Protein AF-A0A0Q6RDN9-F1 (afdb_monomer_lite)

Fo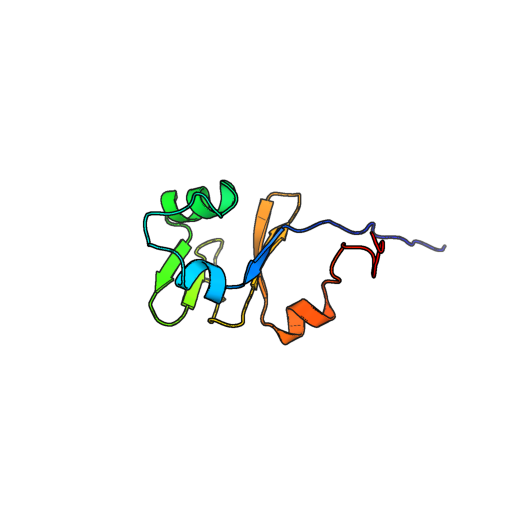ldseek 3Di:
DDDDDDDDFDKDKDQFLVVLPDDPPPCVPPDVLVVVCVVVVQWDDDPQFIWGNQDPDIATEGRRWMWMATPVGDTDIGHNVRCVVPDDDPDPPDDDD

Secondary structure (DSSP, 8-state):
-----------EEEEHHHHHHS-TT--TTS-HHHHHHHHTT-EEEETTEEEE--SSS-EEEETT-EEEE-TT--EEEE-HHHHHHH----S-S----

Structure (mmCIF, N/CA/C/O backbone):
data_AF-A0A0Q6RDN9-F1
#
_entry.id   AF-A0A0Q6RDN9-F1
#
loop_
_atom_site.group_PDB
_atom_site.id
_atom_site.type_symbol
_atom_site.label_atom_id
_atom_site.label_alt_id
_atom_site.label_comp_id
_atom_site.label_asym_id
_atom_site.label_entity_id
_atom_site.label_seq_id
_atom_site.pdbx_PDB_ins_code
_atom_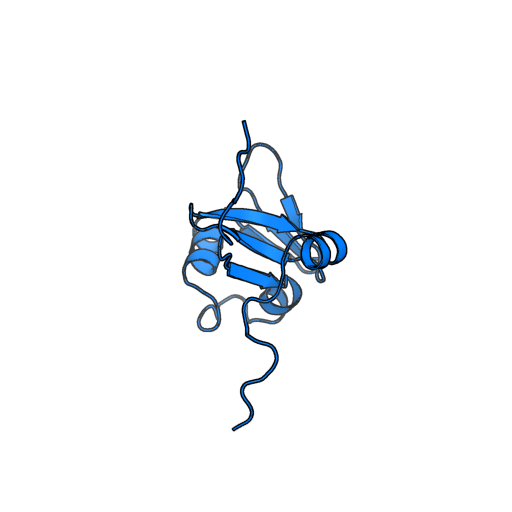site.Cartn_x
_atom_site.Cartn_y
_atom_site.Cartn_z
_atom_site.occupancy
_atom_site.B_iso_or_equiv
_atom_site.auth_seq_id
_atom_site.auth_comp_id
_atom_site.auth_asym_id
_atom_site.auth_atom_id
_atom_site.pdbx_PDB_model_num
ATOM 1 N N . MET A 1 1 ? 29.491 4.134 -26.629 1.00 41.88 1 MET A N 1
ATOM 2 C CA . MET A 1 1 ? 28.882 4.322 -25.297 1.00 41.88 1 MET A CA 1
ATOM 3 C C . MET A 1 1 ? 27.989 3.130 -25.045 1.00 41.88 1 MET A C 1
ATOM 5 O O . MET A 1 1 ? 27.199 2.807 -25.921 1.00 41.88 1 MET A O 1
ATOM 9 N N . GLY A 1 2 ? 28.176 2.449 -23.921 1.00 51.50 2 GLY A N 1
ATOM 10 C CA . GLY A 1 2 ? 27.285 1.391 -23.464 1.00 51.50 2 GLY A CA 1
ATOM 11 C C . GLY A 1 2 ? 27.139 1.551 -21.960 1.00 51.50 2 GLY A C 1
ATOM 12 O O . GLY A 1 2 ? 28.136 1.470 -21.250 1.00 51.50 2 GLY A O 1
ATOM 13 N N . GLU A 1 3 ? 25.927 1.850 -21.511 1.00 39.47 3 GLU A N 1
ATOM 14 C CA . GLU A 1 3 ? 25.582 2.075 -20.108 1.00 39.47 3 GLU A CA 1
ATOM 15 C C . GLU A 1 3 ? 24.532 1.056 -19.692 1.00 39.47 3 GLU A C 1
ATOM 17 O O . GLU A 1 3 ? 23.390 1.161 -20.120 1.00 39.47 3 GLU A O 1
ATOM 22 N N . TYR A 1 4 ? 24.923 0.095 -18.857 1.00 38.09 4 TYR A N 1
ATOM 23 C CA . TYR A 1 4 ? 24.055 -0.845 -18.135 1.00 38.09 4 TYR A CA 1
ATOM 24 C C . TYR A 1 4 ? 24.869 -1.264 -16.888 1.00 38.09 4 TYR A C 1
ATOM 26 O O . TYR A 1 4 ? 26.089 -1.372 -16.986 1.00 38.09 4 TYR A O 1
ATOM 34 N N . ILE A 1 5 ? 24.353 -1.424 -15.666 1.00 40.84 5 ILE A N 1
ATOM 35 C CA . ILE A 1 5 ? 23.210 -2.216 -15.193 1.00 40.84 5 ILE A CA 1
ATOM 36 C C . ILE A 1 5 ? 22.585 -1.494 -13.978 1.00 40.84 5 ILE A C 1
ATOM 38 O O . ILE A 1 5 ? 23.316 -1.042 -13.095 1.00 40.84 5 ILE A O 1
ATOM 42 N N . LYS A 1 6 ? 21.246 -1.427 -13.884 1.00 45.50 6 LYS A N 1
ATOM 43 C CA . LYS A 1 6 ? 20.552 -1.069 -12.633 1.00 45.50 6 LYS A CA 1
ATOM 44 C C . LYS A 1 6 ? 20.492 -2.321 -11.754 1.00 45.50 6 LYS A C 1
ATOM 46 O O . LYS A 1 6 ? 19.887 -3.314 -12.145 1.00 45.50 6 LYS A O 1
ATOM 51 N N . MET A 1 7 ? 21.189 -2.277 -10.620 1.00 51.38 7 MET A N 1
ATOM 52 C CA . MET A 1 7 ? 21.227 -3.345 -9.615 1.00 51.38 7 MET A CA 1
ATOM 53 C C . MET A 1 7 ? 19.812 -3.731 -9.157 1.00 51.38 7 MET A C 1
ATOM 55 O O . MET A 1 7 ? 18.938 -2.857 -9.148 1.00 51.38 7 MET A O 1
ATOM 59 N N . PRO A 1 8 ? 19.577 -4.996 -8.754 1.00 61.16 8 PRO A N 1
ATOM 60 C CA . PRO A 1 8 ? 18.306 -5.374 -8.157 1.00 61.16 8 PRO A CA 1
ATOM 61 C C . PRO A 1 8 ? 18.117 -4.552 -6.880 1.00 61.16 8 PRO A C 1
ATOM 63 O O . PRO A 1 8 ? 18.903 -4.651 -5.939 1.00 61.16 8 PRO A O 1
ATOM 66 N N . ILE A 1 9 ? 17.111 -3.682 -6.879 1.00 69.50 9 ILE A N 1
ATOM 67 C CA . ILE A 1 9 ? 16.677 -2.999 -5.665 1.00 69.50 9 ILE A CA 1
ATOM 68 C C . ILE A 1 9 ? 15.775 -3.998 -4.956 1.00 69.50 9 ILE A C 1
ATOM 70 O O . ILE A 1 9 ? 14.700 -4.314 -5.460 1.00 69.50 9 ILE A O 1
ATOM 74 N N . SER A 1 10 ? 16.231 -4.519 -3.821 1.00 76.69 10 SER A N 1
ATOM 75 C CA . SER A 1 10 ? 15.363 -5.295 -2.942 1.00 76.69 10 SER A CA 1
ATOM 76 C C . SER A 1 10 ? 14.260 -4.385 -2.419 1.00 76.69 10 SER A C 1
ATOM 78 O O . SER A 1 10 ? 14.534 -3.284 -1.936 1.00 76.69 10 SER A O 1
ATOM 80 N N . VAL A 1 11 ? 13.024 -4.854 -2.526 1.00 85.69 11 VAL A N 1
ATOM 81 C CA . VAL A 1 11 ? 11.847 -4.187 -1.977 1.00 85.69 11 VAL A CA 1
ATOM 82 C C . VAL A 1 11 ? 11.196 -5.090 -0.942 1.00 85.69 11 VAL A C 1
ATOM 84 O O . VAL A 1 11 ? 11.283 -6.315 -1.033 1.00 85.69 11 VAL A O 1
ATOM 87 N N . GLU A 1 12 ? 10.538 -4.482 0.034 1.00 88.44 12 GLU A N 1
ATOM 88 C CA . GLU A 1 12 ? 9.641 -5.190 0.941 1.00 88.44 12 GLU A CA 1
ATOM 89 C C . GLU A 1 12 ? 8.229 -5.096 0.362 1.00 88.44 12 GLU A C 1
ATOM 91 O O . GLU A 1 12 ? 7.766 -3.994 0.069 1.00 88.44 12 GLU A O 1
ATOM 96 N N . ALA A 1 13 ? 7.546 -6.224 0.172 1.00 89.75 13 ALA A N 1
ATOM 97 C CA . ALA A 1 13 ? 6.215 -6.256 -0.428 1.00 89.75 13 ALA A CA 1
ATOM 98 C C . ALA A 1 13 ? 5.263 -7.129 0.391 1.00 89.75 13 ALA A C 1
ATOM 100 O O . ALA A 1 13 ? 5.615 -8.246 0.768 1.00 89.75 13 ALA A O 1
ATOM 101 N N . PHE A 1 14 ? 4.051 -6.626 0.625 1.00 91.31 14 PHE A N 1
ATOM 102 C CA . PHE A 1 14 ? 2.981 -7.340 1.319 1.00 91.31 14 PHE A CA 1
ATOM 103 C C . PHE A 1 14 ? 1.710 -7.288 0.490 1.00 91.31 14 PHE A C 1
ATOM 105 O O . PHE A 1 14 ? 1.299 -6.221 0.032 1.00 91.31 14 PHE A O 1
ATOM 112 N N . GLN A 1 15 ? 1.079 -8.445 0.315 1.00 92.00 15 GLN A N 1
ATOM 113 C CA . GLN A 1 15 ? -0.232 -8.498 -0.313 1.00 92.00 15 GLN A CA 1
ATOM 114 C C . GLN A 1 15 ? -1.270 -7.914 0.646 1.00 92.00 15 GLN A C 1
ATOM 116 O O . GLN A 1 15 ? -1.273 -8.236 1.837 1.00 92.00 15 GLN A O 1
ATOM 121 N N . VAL A 1 16 ? -2.171 -7.085 0.128 1.00 92.81 16 VAL A N 1
ATOM 122 C CA . VAL A 1 16 ? -3.208 -6.414 0.924 1.00 92.81 16 VAL A CA 1
ATOM 123 C C . VAL A 1 16 ? -4.057 -7.417 1.701 1.00 92.81 16 VAL A C 1
ATOM 125 O O . VAL A 1 16 ? -4.349 -7.194 2.871 1.00 92.81 16 VAL A O 1
ATOM 128 N N . ASP A 1 17 ? -4.415 -8.547 1.093 1.00 92.38 17 ASP A N 1
ATOM 129 C CA . ASP A 1 17 ? -5.179 -9.604 1.759 1.00 92.38 17 ASP A CA 1
ATOM 130 C C . ASP A 1 17 ? -4.485 -10.164 3.015 1.00 92.38 17 ASP A C 1
ATOM 132 O O . ASP A 1 17 ? -5.177 -10.486 3.978 1.00 92.38 17 ASP A O 1
ATOM 136 N N . GLN A 1 18 ? -3.147 -10.200 3.072 1.00 89.88 18 GLN A N 1
ATOM 137 C CA . GLN A 1 18 ? -2.429 -10.605 4.290 1.00 89.88 18 GLN A CA 1
ATOM 138 C C . GLN A 1 18 ? -2.654 -9.595 5.417 1.00 89.88 18 GLN A C 1
ATOM 140 O O . GLN A 1 18 ? -2.972 -9.982 6.535 1.00 89.88 18 GLN A O 1
ATOM 145 N N . ILE A 1 19 ? -2.572 -8.302 5.098 1.00 89.44 19 ILE A N 1
ATOM 146 C CA . ILE A 1 19 ? -2.771 -7.208 6.057 1.00 89.44 19 ILE A CA 1
ATOM 147 C C . ILE A 1 19 ? -4.221 -7.187 6.555 1.00 89.44 19 ILE A C 1
ATOM 149 O O . ILE A 1 19 ? -4.467 -7.048 7.747 1.00 89.44 19 ILE A O 1
ATOM 153 N N . LEU A 1 20 ? -5.189 -7.391 5.657 1.00 89.62 20 LEU A N 1
ATOM 154 C CA . LEU A 1 20 ? -6.617 -7.409 5.996 1.00 89.62 20 LEU A CA 1
ATOM 155 C C . LEU A 1 20 ? -7.050 -8.624 6.825 1.00 89.62 20 LEU A C 1
ATOM 157 O O . LEU A 1 20 ? -8.112 -8.588 7.447 1.00 89.62 20 LEU A O 1
ATOM 161 N N . ARG A 1 21 ? -6.291 -9.725 6.781 1.00 87.44 21 ARG A N 1
ATOM 162 C CA . ARG A 1 21 ? -6.568 -10.928 7.579 1.00 87.44 21 ARG A CA 1
ATOM 163 C C . ARG A 1 21 ? -6.016 -10.834 8.993 1.00 87.44 21 ARG A C 1
ATOM 165 O O . ARG A 1 21 ? -6.471 -11.594 9.850 1.00 87.44 21 ARG A O 1
ATOM 172 N N . SER A 1 22 ? -5.069 -9.936 9.232 1.00 82.94 22 SER A N 1
ATOM 173 C CA . SER A 1 22 ? -4.519 -9.739 10.561 1.00 82.94 22 SER A CA 1
ATOM 174 C C . SER A 1 22 ? -5.482 -8.955 11.457 1.00 82.94 22 SER A C 1
ATOM 176 O O . SER A 1 22 ? -6.217 -8.088 10.979 1.00 82.94 22 SER A O 1
ATOM 178 N N . PRO A 1 23 ? -5.508 -9.255 12.766 1.00 76.81 23 PRO A N 1
ATOM 179 C CA . PRO A 1 23 ? -6.230 -8.444 13.741 1.00 76.81 23 PRO A CA 1
ATOM 180 C C . PRO A 1 23 ? -5.772 -6.977 13.688 1.00 76.81 23 PRO A C 1
ATOM 182 O O . PRO A 1 23 ? -4.578 -6.724 13.576 1.00 76.81 23 PRO A O 1
ATOM 185 N N . GLU A 1 24 ? -6.691 -6.016 13.843 1.00 71.00 24 GLU A N 1
ATOM 186 C CA . GLU A 1 24 ? -6.405 -4.565 13.731 1.00 71.00 24 GLU A CA 1
ATOM 187 C C . GLU A 1 24 ? -5.298 -4.054 14.686 1.00 71.00 24 GLU A C 1
ATOM 189 O O . GLU A 1 24 ? -4.657 -3.038 14.415 1.00 71.00 24 GLU A O 1
ATOM 194 N N . ASP A 1 25 ? -5.034 -4.779 15.776 1.00 72.31 25 ASP A N 1
ATOM 195 C CA . ASP A 1 25 ? -4.004 -4.474 16.778 1.00 72.31 25 ASP A CA 1
ATOM 196 C C . ASP A 1 25 ? -2.811 -5.451 16.766 1.00 72.31 25 ASP A C 1
ATOM 198 O O . ASP A 1 25 ? -1.870 -5.271 17.543 1.00 72.31 25 ASP A O 1
ATOM 202 N N . ASP A 1 26 ? -2.809 -6.474 15.901 1.00 81.44 26 ASP A N 1
ATOM 203 C CA . ASP A 1 26 ? -1.695 -7.424 15.813 1.00 81.44 26 ASP A CA 1
ATOM 204 C C . ASP A 1 26 ? -0.795 -7.113 14.615 1.00 81.44 26 ASP A C 1
ATOM 206 O O . ASP A 1 26 ? -0.992 -7.563 13.486 1.00 81.44 26 ASP A O 1
ATOM 210 N N . TRP A 1 27 ? 0.220 -6.302 14.902 1.00 85.50 27 TRP A N 1
ATOM 211 C CA . TRP A 1 27 ? 1.245 -5.891 13.944 1.00 85.50 27 TRP A CA 1
ATOM 212 C C . TRP A 1 27 ? 2.535 -6.706 14.060 1.00 85.50 27 TRP A C 1
ATOM 214 O O . TRP A 1 27 ? 3.524 -6.393 13.402 1.00 85.50 27 TRP A O 1
ATOM 224 N N . SER A 1 28 ? 2.546 -7.737 14.909 1.00 85.50 28 SER A N 1
ATOM 225 C CA . SER A 1 28 ? 3.756 -8.485 15.269 1.00 85.50 28 SER A CA 1
ATOM 226 C C . SER A 1 28 ? 4.340 -9.269 14.091 1.00 85.50 28 SER A C 1
ATOM 228 O O . SER A 1 28 ? 5.544 -9.517 14.052 1.00 85.50 28 SER A O 1
ATOM 230 N N . GLU A 1 29 ? 3.490 -9.651 13.136 1.00 84.25 29 GLU A N 1
ATOM 231 C CA . GLU A 1 29 ? 3.871 -10.381 11.920 1.00 84.25 29 GLU A CA 1
ATOM 232 C C . GLU A 1 29 ? 4.294 -9.455 10.768 1.00 84.25 29 GLU A C 1
ATOM 234 O O . GLU A 1 29 ? 4.785 -9.928 9.741 1.00 84.25 29 GLU A O 1
ATOM 239 N N . PHE A 1 30 ? 4.142 -8.137 10.934 1.00 88.25 30 PHE A N 1
ATOM 240 C CA . PHE A 1 30 ? 4.485 -7.147 9.919 1.00 88.25 30 PHE A CA 1
ATOM 241 C C . PHE A 1 30 ? 5.753 -6.375 10.277 1.00 88.25 30 PHE A C 1
ATOM 243 O O . PHE A 1 30 ? 6.097 -6.195 11.448 1.00 88.25 30 PHE A O 1
ATOM 250 N N . PRO A 1 31 ? 6.467 -5.858 9.269 1.00 87.25 31 PRO A N 1
ATOM 251 C CA . PRO A 1 31 ? 7.585 -4.974 9.514 1.00 87.25 31 PRO A CA 1
ATOM 252 C C . PRO A 1 31 ? 7.100 -3.672 10.154 1.00 87.25 31 PRO A C 1
ATOM 254 O O . PRO A 1 31 ? 6.027 -3.148 9.849 1.00 87.25 31 PRO A O 1
ATOM 257 N N . SER A 1 32 ? 7.947 -3.102 11.008 1.00 89.75 32 SER A N 1
ATOM 258 C CA . SER A 1 32 ? 7.619 -1.908 11.793 1.00 89.75 32 SER A CA 1
ATOM 259 C C . SER A 1 32 ? 7.219 -0.700 10.946 1.00 89.75 32 SER A C 1
ATOM 261 O O . SER A 1 32 ? 6.452 0.136 11.412 1.00 89.75 32 SER A O 1
ATOM 263 N N . TRP A 1 33 ? 7.689 -0.604 9.698 1.00 89.88 33 TRP A N 1
ATOM 264 C CA . TRP A 1 33 ? 7.303 0.486 8.805 1.00 89.88 33 TRP A CA 1
ATOM 265 C C . TRP A 1 33 ? 5.818 0.447 8.437 1.00 89.88 33 TRP A C 1
ATOM 267 O O . TRP A 1 33 ? 5.229 1.508 8.263 1.00 89.88 33 TRP A O 1
ATOM 277 N N . LEU A 1 34 ? 5.210 -0.741 8.346 1.00 90.56 34 LEU A N 1
ATOM 278 C CA . LEU A 1 34 ? 3.800 -0.884 7.990 1.00 90.56 34 LEU A CA 1
ATOM 279 C C . LEU A 1 34 ? 2.906 -0.396 9.140 1.00 90.56 34 LEU A C 1
ATOM 281 O O . LEU A 1 34 ? 1.980 0.385 8.930 1.00 90.56 34 LEU A O 1
ATOM 285 N N . ALA A 1 35 ? 3.256 -0.777 10.371 1.00 90.25 35 ALA A N 1
ATOM 286 C CA . ALA A 1 35 ? 2.612 -0.260 11.576 1.00 90.25 35 ALA A CA 1
ATOM 287 C C . ALA A 1 35 ? 2.827 1.256 11.729 1.00 90.25 35 ALA A C 1
ATOM 289 O O . ALA A 1 35 ? 1.914 1.975 12.128 1.00 90.25 35 ALA A O 1
ATOM 290 N N . GLN A 1 36 ? 4.016 1.757 11.372 1.00 90.62 36 GLN A N 1
ATOM 291 C CA . GLN A 1 36 ? 4.329 3.183 11.438 1.00 90.62 36 GLN A CA 1
ATOM 292 C C . GLN A 1 36 ? 3.460 3.999 10.474 1.00 90.62 36 GLN A C 1
ATOM 294 O O . GLN A 1 36 ? 2.842 4.963 10.908 1.00 90.62 36 GLN A O 1
ATOM 299 N N . ILE A 1 37 ? 3.328 3.594 9.202 1.00 91.19 37 ILE A N 1
ATOM 300 C CA . ILE A 1 37 ? 2.480 4.337 8.250 1.00 91.19 37 ILE A CA 1
ATOM 301 C C . ILE A 1 37 ? 0.995 4.307 8.638 1.00 91.19 37 ILE A C 1
ATOM 303 O O . ILE A 1 37 ? 0.275 5.264 8.358 1.00 91.19 37 ILE A O 1
ATOM 307 N N . TYR A 1 38 ? 0.534 3.245 9.306 1.00 90.50 38 TYR A N 1
ATOM 308 C CA . TYR A 1 38 ? -0.803 3.206 9.899 1.00 90.50 38 TYR A CA 1
ATOM 309 C C . TYR A 1 38 ? -0.930 4.203 11.055 1.00 90.50 38 TYR A C 1
ATOM 311 O O . TYR A 1 38 ? -1.847 5.021 11.070 1.00 90.50 38 TYR A O 1
ATOM 319 N N . ALA A 1 39 ? 0.024 4.180 11.990 1.00 90.12 39 A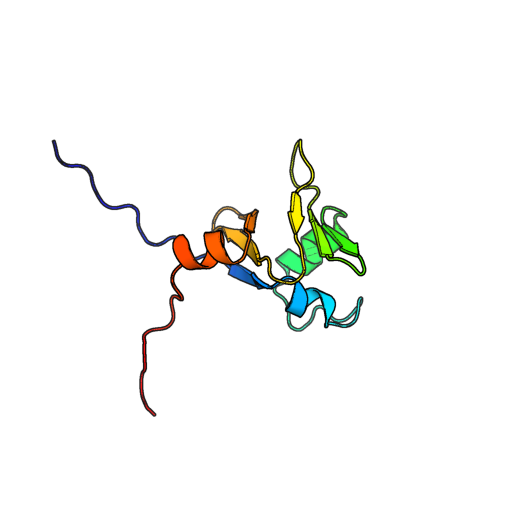LA A N 1
ATOM 320 C CA . ALA A 1 39 ? 0.037 5.048 13.164 1.00 90.12 39 ALA A CA 1
ATOM 321 C C . ALA A 1 39 ? 0.166 6.542 12.811 1.00 90.12 39 ALA A C 1
ATOM 323 O O . ALA A 1 39 ? -0.455 7.379 13.464 1.00 90.12 39 ALA A O 1
ATOM 324 N N . ASP A 1 40 ? 0.918 6.877 11.759 1.00 90.81 40 ASP A N 1
ATOM 325 C CA . ASP A 1 40 ? 1.026 8.238 11.213 1.00 90.81 40 ASP A CA 1
ATOM 326 C C . ASP A 1 40 ? -0.230 8.679 10.435 1.00 90.81 40 ASP A C 1
ATOM 328 O O . ASP A 1 40 ? -0.306 9.815 9.964 1.00 90.81 40 ASP A O 1
ATOM 332 N N . GLY A 1 41 ? -1.228 7.801 10.280 1.00 90.50 41 GLY A N 1
ATOM 333 C CA . GLY A 1 41 ? -2.447 8.083 9.524 1.00 90.50 41 GLY A CA 1
ATOM 334 C C . GLY A 1 41 ? -2.225 8.153 8.013 1.00 90.50 41 GLY A C 1
ATOM 335 O O . GLY A 1 41 ? -3.076 8.671 7.298 1.00 90.50 41 GLY A O 1
ATOM 336 N N . GLN A 1 42 ? -1.099 7.636 7.514 1.00 91.38 42 GLN A N 1
ATOM 337 C CA . GLN A 1 42 ? -0.782 7.558 6.084 1.00 91.38 42 GLN A CA 1
ATOM 338 C C . GLN A 1 42 ? -1.367 6.306 5.419 1.00 91.38 42 GLN A C 1
ATOM 340 O O . GLN A 1 42 ? -1.225 6.126 4.210 1.00 91.38 42 GLN A O 1
ATOM 345 N N . MET A 1 43 ? -2.016 5.436 6.192 1.00 92.81 43 MET A N 1
ATOM 346 C CA . MET A 1 43 ? -2.682 4.232 5.718 1.00 92.81 43 MET A CA 1
ATOM 347 C C . MET A 1 43 ? -4.052 4.099 6.383 1.00 92.81 43 MET A C 1
ATOM 349 O O . MET A 1 43 ? -4.163 4.136 7.605 1.00 92.81 43 MET A O 1
ATOM 353 N N . ILE A 1 44 ? -5.092 3.909 5.573 1.00 91.88 44 ILE A N 1
ATOM 354 C CA . ILE A 1 44 ? -6.455 3.625 6.026 1.00 91.88 44 ILE A CA 1
ATOM 355 C C . ILE A 1 44 ? -6.814 2.210 5.588 1.00 91.88 44 ILE A C 1
ATOM 357 O O . ILE A 1 44 ? -6.809 1.901 4.396 1.00 91.88 44 ILE A O 1
ATOM 361 N N . ILE A 1 45 ? -7.163 1.365 6.553 1.00 90.69 45 ILE A N 1
ATOM 362 C CA . ILE A 1 45 ? -7.640 0.005 6.309 1.00 90.69 45 ILE A CA 1
ATOM 363 C C . ILE A 1 45 ? -9.170 0.022 6.221 1.00 90.69 45 ILE A C 1
ATOM 365 O O . ILE A 1 45 ? -9.850 0.638 7.040 1.00 90.69 45 ILE A O 1
ATOM 369 N N . SER A 1 46 ? -9.722 -0.648 5.211 1.00 89.50 46 SER A N 1
ATOM 370 C CA . SER A 1 46 ? -11.164 -0.798 5.002 1.00 89.50 46 SER A CA 1
ATOM 371 C C . SER A 1 46 ? -11.506 -2.232 4.593 1.00 89.50 46 SER A C 1
ATOM 373 O O . SER A 1 46 ? -10.640 -2.991 4.164 1.00 89.50 46 SER A O 1
ATOM 375 N N . ALA A 1 47 ? -12.783 -2.614 4.672 1.00 84.38 47 ALA A N 1
ATOM 376 C CA . ALA A 1 47 ? -13.221 -3.972 4.326 1.00 84.38 47 ALA A CA 1
ATOM 377 C C . ALA A 1 47 ? -12.906 -4.372 2.867 1.00 84.38 47 ALA A C 1
ATOM 379 O O . ALA A 1 47 ? -12.747 -5.559 2.561 1.00 84.38 47 ALA A O 1
ATOM 380 N N . ASP A 1 48 ? -12.814 -3.390 1.971 1.00 85.81 48 ASP A N 1
ATOM 381 C CA . ASP A 1 48 ? -12.602 -3.587 0.536 1.00 85.81 48 ASP A CA 1
ATOM 382 C C . ASP A 1 48 ? -11.129 -3.469 0.113 1.00 85.81 48 ASP A C 1
ATOM 384 O O . ASP A 1 48 ? -10.799 -3.787 -1.032 1.00 85.81 48 ASP A O 1
ATOM 388 N N . GLY A 1 49 ? -10.241 -3.014 1.002 1.00 91.81 49 GLY A N 1
ATOM 389 C CA . GLY A 1 49 ? -8.853 -2.731 0.649 1.00 91.81 49 GLY A CA 1
ATOM 390 C C . GLY A 1 49 ? -8.162 -1.741 1.580 1.00 91.81 49 GLY A C 1
AT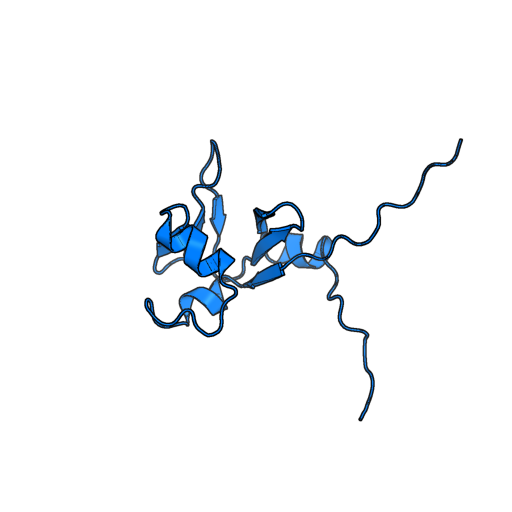OM 391 O O . GLY A 1 49 ? -8.680 -1.373 2.636 1.00 91.81 49 GLY A O 1
ATOM 392 N N . ILE A 1 50 ? -6.996 -1.279 1.146 1.00 93.31 50 ILE A N 1
ATOM 393 C CA . ILE A 1 50 ? -6.156 -0.324 1.868 1.00 93.31 50 ILE A CA 1
ATOM 394 C C . ILE A 1 50 ? -5.979 0.930 1.021 1.00 93.31 50 ILE A C 1
ATOM 396 O O . ILE A 1 50 ? -5.730 0.844 -0.177 1.00 93.31 50 ILE A O 1
ATOM 400 N N . THR A 1 51 ? -6.084 2.100 1.640 1.00 94.44 51 THR A N 1
ATOM 401 C CA . THR A 1 51 ? -5.791 3.381 0.993 1.00 94.44 51 THR A CA 1
ATOM 402 C C . THR A 1 51 ? -4.533 3.977 1.605 1.00 94.44 51 THR A C 1
ATOM 404 O O . THR A 1 51 ? -4.473 4.172 2.818 1.00 94.44 51 THR A O 1
ATOM 407 N N . LEU A 1 52 ? -3.543 4.288 0.771 1.00 92.94 52 LEU A N 1
ATOM 408 C CA . LEU A 1 52 ? -2.340 5.015 1.163 1.00 92.94 52 LEU A CA 1
ATOM 409 C C . LEU A 1 52 ? -2.494 6.504 0.862 1.00 92.94 52 LEU A C 1
ATOM 411 O O . LEU A 1 52 ? -2.820 6.891 -0.259 1.00 92.94 52 LEU A O 1
ATOM 415 N N . LEU A 1 53 ? -2.193 7.326 1.861 1.00 90.62 53 LEU A N 1
ATOM 416 C CA . LEU A 1 53 ? -2.218 8.787 1.812 1.00 90.62 53 LEU A CA 1
ATOM 417 C C . LEU A 1 53 ? -0.778 9.327 1.725 1.00 90.62 53 LEU A C 1
ATOM 419 O O . LEU A 1 53 ? -0.330 10.119 2.554 1.00 90.62 53 LEU A O 1
ATOM 423 N N . THR A 1 54 ? 0.006 8.816 0.771 1.00 75.62 54 THR A N 1
ATOM 424 C CA . THR A 1 54 ? 1.464 9.035 0.690 1.00 75.62 54 THR A CA 1
ATOM 425 C C . THR A 1 54 ? 1.882 10.129 -0.301 1.00 75.62 54 THR A C 1
ATOM 427 O O . THR A 1 54 ? 3.071 10.279 -0.589 1.00 75.62 54 THR A O 1
ATOM 430 N N . GLY A 1 55 ? 0.947 10.943 -0.803 1.00 71.56 55 GLY A N 1
ATOM 431 C CA . GLY A 1 55 ? 1.248 11.963 -1.806 1.00 71.56 55 GLY A CA 1
ATOM 432 C C . GLY A 1 55 ? 0.061 12.860 -2.179 1.00 71.56 55 GLY A C 1
ATOM 433 O O . GLY A 1 55 ? -0.882 12.981 -1.403 1.00 71.56 55 GLY A O 1
ATOM 434 N N . PRO A 1 56 ? 0.114 13.530 -3.350 1.00 71.19 56 PRO A N 1
ATOM 435 C CA . PRO A 1 56 ? -0.968 14.398 -3.825 1.00 71.19 56 PRO A CA 1
ATOM 436 C C . PRO A 1 56 ? -2.221 13.626 -4.255 1.00 71.19 56 PRO A C 1
ATOM 438 O O . PRO A 1 56 ? -3.291 14.220 -4.355 1.00 71.19 56 PRO A O 1
ATOM 441 N N . GLU A 1 57 ? -2.078 12.330 -4.530 1.00 79.81 57 GLU A N 1
ATOM 442 C CA . GLU A 1 57 ? -3.164 11.433 -4.897 1.00 79.81 57 GLU A CA 1
ATOM 443 C C . GLU A 1 57 ? -3.148 10.229 -3.959 1.00 79.81 57 GLU A C 1
ATOM 445 O O . GLU A 1 57 ? -2.093 9.638 -3.709 1.00 79.81 57 GLU A O 1
ATOM 450 N N . ASP A 1 58 ? -4.325 9.879 -3.448 1.00 88.06 58 ASP A N 1
ATOM 451 C CA . ASP A 1 58 ? -4.507 8.704 -2.607 1.00 88.06 58 ASP A CA 1
ATOM 452 C C . ASP A 1 58 ? -4.402 7.445 -3.473 1.00 88.06 58 ASP A C 1
ATOM 454 O O . ASP A 1 58 ? -5.087 7.311 -4.493 1.00 88.06 58 ASP A O 1
ATOM 458 N N . ALA A 1 59 ? -3.569 6.493 -3.060 1.00 90.38 59 ALA A N 1
ATOM 459 C CA . ALA A 1 59 ? -3.420 5.227 -3.763 1.00 90.38 59 ALA A CA 1
ATOM 460 C C . ALA A 1 59 ? -4.295 4.164 -3.097 1.00 90.38 59 ALA A C 1
ATOM 462 O O . ALA A 1 59 ? -4.065 3.781 -1.950 1.00 90.38 59 ALA A O 1
ATOM 463 N N . LYS A 1 60 ? -5.305 3.673 -3.819 1.00 93.06 60 LYS A N 1
ATOM 464 C CA . LYS A 1 60 ? -6.169 2.590 -3.345 1.00 93.06 60 LYS A CA 1
ATOM 465 C C . LYS A 1 60 ? -5.639 1.238 -3.816 1.00 93.06 60 LYS A C 1
ATOM 467 O O . LYS A 1 60 ? -5.495 1.026 -5.014 1.00 93.06 60 LYS A O 1
ATOM 472 N N . ALA A 1 61 ? -5.434 0.335 -2.868 1.00 93.44 61 ALA A N 1
ATOM 473 C CA . ALA A 1 61 ? -5.032 -1.047 -3.065 1.00 93.44 61 ALA A CA 1
ATOM 474 C C . ALA A 1 61 ? -6.197 -1.988 -2.722 1.00 93.44 61 ALA A C 1
ATOM 476 O O . ALA A 1 61 ? -6.790 -1.905 -1.642 1.00 93.44 61 ALA A O 1
ATOM 477 N N . LEU A 1 62 ? -6.546 -2.875 -3.646 1.00 94.31 62 LEU A N 1
ATOM 478 C CA . LEU A 1 62 ? -7.524 -3.944 -3.463 1.00 94.31 62 LEU A CA 1
ATOM 479 C C . LEU A 1 62 ? -6.860 -5.191 -2.873 1.00 94.31 62 LEU A C 1
ATOM 481 O O . LEU A 1 62 ? -5.645 -5.282 -2.779 1.00 94.31 62 LEU A O 1
ATOM 485 N N . ARG A 1 63 ? -7.665 -6.187 -2.492 1.00 93.06 63 ARG A N 1
ATOM 486 C CA . ARG A 1 63 ? -7.204 -7.405 -1.795 1.00 93.06 63 ARG A CA 1
ATOM 487 C C . ARG A 1 63 ? -6.036 -8.133 -2.471 1.00 93.06 63 ARG A C 1
ATOM 489 O O . ARG A 1 63 ? -5.161 -8.627 -1.769 1.00 93.06 63 ARG A O 1
ATOM 496 N N . ASN A 1 64 ? -6.027 -8.192 -3.800 1.00 92.69 64 ASN A N 1
ATOM 497 C CA . ASN A 1 64 ? -4.988 -8.897 -4.555 1.00 92.69 64 ASN A CA 1
ATOM 498 C C . ASN A 1 64 ? -3.762 -8.023 -4.848 1.00 92.69 64 ASN A C 1
ATOM 500 O O . ASN A 1 64 ? -2.756 -8.541 -5.321 1.00 92.69 64 ASN A O 1
ATOM 504 N N . ASP A 1 65 ? -3.841 -6.724 -4.568 1.00 93.38 65 ASP A N 1
ATOM 505 C CA . ASP A 1 65 ? -2.763 -5.783 -4.831 1.00 93.38 65 ASP A CA 1
ATOM 506 C C . ASP A 1 65 ? -1.676 -5.893 -3.755 1.00 93.38 65 ASP A C 1
ATOM 508 O O . ASP A 1 65 ? -1.856 -6.486 -2.683 1.00 93.38 65 ASP A O 1
ATOM 512 N N . TYR A 1 66 ? -0.535 -5.281 -4.046 1.00 92.12 66 TYR A N 1
ATOM 513 C CA . TYR A 1 66 ? 0.648 -5.286 -3.203 1.00 92.12 66 TYR A CA 1
ATOM 514 C C . TYR A 1 66 ? 0.984 -3.877 -2.732 1.00 92.12 66 TYR A C 1
ATOM 516 O O . TYR A 1 66 ? 1.025 -2.929 -3.520 1.00 92.12 66 TYR A O 1
ATOM 524 N N . ILE A 1 67 ? 1.283 -3.760 -1.440 1.00 92.38 67 ILE A N 1
ATOM 525 C CA . ILE A 1 67 ? 1.932 -2.588 -0.860 1.00 92.38 67 ILE A CA 1
ATOM 526 C C . ILE A 1 67 ? 3.428 -2.862 -0.853 1.00 92.38 67 ILE A C 1
ATOM 528 O O . ILE A 1 67 ? 3.887 -3.835 -0.253 1.00 92.38 67 ILE A O 1
ATOM 532 N N . VAL A 1 68 ? 4.180 -2.001 -1.527 1.00 90.94 68 VAL A N 1
ATOM 533 C CA . VAL A 1 68 ? 5.614 -2.176 -1.751 1.00 90.94 68 VAL A CA 1
ATOM 534 C C . VAL A 1 68 ? 6.361 -0.987 -1.182 1.00 90.94 68 VAL A C 1
ATOM 536 O O . VAL A 1 68 ? 6.020 0.156 -1.479 1.00 90.94 68 VAL A O 1
ATOM 539 N N . ARG A 1 69 ? 7.408 -1.257 -0.406 1.00 90.31 69 ARG A N 1
ATOM 540 C CA . ARG A 1 69 ? 8.346 -0.257 0.094 1.00 90.31 69 ARG A CA 1
ATOM 541 C C . ARG A 1 69 ? 9.726 -0.474 -0.513 1.00 90.31 69 ARG A C 1
ATOM 543 O O . ARG A 1 69 ? 10.282 -1.570 -0.435 1.00 90.31 69 ARG A O 1
ATOM 550 N N . ASP A 1 70 ? 10.281 0.573 -1.114 1.00 86.88 70 ASP A N 1
ATOM 551 C CA . ASP A 1 70 ? 11.631 0.537 -1.674 1.00 86.88 70 ASP A CA 1
ATOM 552 C C . ASP A 1 70 ? 12.712 0.852 -0.620 1.00 86.88 70 ASP A C 1
ATOM 554 O O . ASP A 1 70 ? 12.419 1.297 0.491 1.00 86.88 70 ASP A O 1
ATOM 558 N N . ALA A 1 71 ? 13.986 0.662 -0.977 1.00 84.75 71 ALA A N 1
ATOM 559 C CA . ALA A 1 71 ? 15.128 0.914 -0.094 1.00 84.75 71 ALA A CA 1
ATOM 560 C C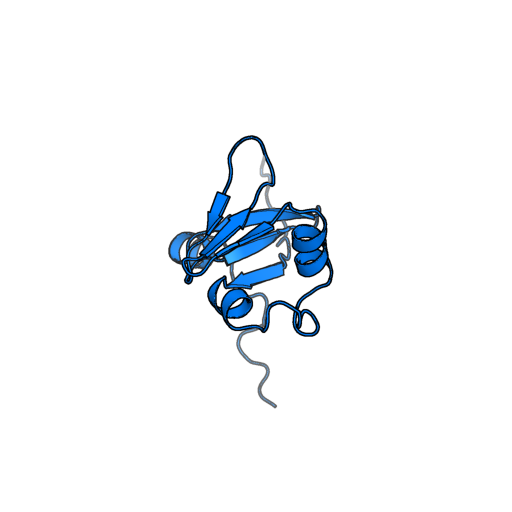 . ALA A 1 71 ? 15.252 2.376 0.392 1.00 84.75 71 ALA A C 1
ATOM 562 O O . ALA A 1 71 ? 15.867 2.626 1.429 1.00 84.75 71 ALA A O 1
ATOM 563 N N . ASN A 1 72 ? 14.673 3.343 -0.328 1.00 84.19 72 ASN A N 1
ATOM 564 C CA . ASN A 1 72 ? 14.600 4.748 0.086 1.00 84.19 72 ASN A CA 1
ATOM 565 C C . ASN A 1 72 ? 13.400 5.036 1.004 1.00 84.19 72 ASN A C 1
ATOM 567 O O . ASN A 1 72 ? 13.238 6.162 1.475 1.00 84.19 72 ASN A O 1
ATOM 571 N N . GLY A 1 73 ? 12.566 4.030 1.271 1.00 83.75 73 GLY A N 1
ATOM 572 C CA . GLY A 1 73 ? 11.392 4.128 2.122 1.00 83.75 73 GLY A CA 1
ATOM 573 C C . GLY A 1 73 ? 10.149 4.686 1.432 1.00 83.75 73 GLY A C 1
ATOM 574 O O . GLY A 1 73 ? 9.177 4.950 2.140 1.00 83.75 73 GLY A O 1
ATOM 575 N N . LEU A 1 74 ? 10.148 4.854 0.103 1.00 86.19 74 LEU A N 1
ATOM 576 C CA . LEU A 1 74 ? 8.935 5.212 -0.630 1.00 86.19 74 LEU A CA 1
ATOM 577 C C . LEU A 1 74 ? 8.008 4.006 -0.659 1.00 86.19 74 LEU A C 1
ATOM 579 O O . LEU A 1 74 ? 8.430 2.884 -0.944 1.00 86.19 74 LEU A O 1
ATOM 583 N N . VAL A 1 75 ? 6.737 4.261 -0.371 1.00 89.62 75 VAL A N 1
ATOM 584 C CA . VAL A 1 75 ? 5.686 3.248 -0.363 1.00 89.62 75 VAL A CA 1
ATOM 585 C C . VAL A 1 75 ? 4.780 3.473 -1.567 1.00 89.62 75 VAL A C 1
ATOM 587 O O . VAL A 1 75 ? 4.326 4.595 -1.802 1.00 89.62 75 VAL A O 1
ATOM 590 N N . GLY A 1 76 ? 4.522 2.410 -2.322 1.00 89.25 76 GLY A N 1
ATOM 591 C CA . GLY A 1 76 ? 3.645 2.409 -3.487 1.00 89.25 76 GLY A CA 1
ATOM 592 C C . GLY A 1 76 ? 2.683 1.225 -3.491 1.00 89.25 76 GLY A C 1
ATOM 593 O O . GLY A 1 76 ? 2.865 0.254 -2.756 1.00 89.25 76 GLY A O 1
ATOM 594 N N . VAL A 1 77 ? 1.664 1.324 -4.343 1.00 91.25 77 VAL A N 1
ATOM 595 C CA . VAL A 1 77 ? 0.676 0.269 -4.599 1.00 91.25 77 VAL A CA 1
ATOM 596 C C . VAL A 1 77 ? 0.887 -0.273 -6.004 1.00 91.25 77 VAL A C 1
ATOM 598 O O . VAL A 1 77 ? 1.051 0.505 -6.944 1.00 91.25 77 VAL A O 1
ATOM 601 N N . TYR A 1 78 ? 0.851 -1.593 -6.138 1.00 90.44 78 TYR A N 1
ATOM 602 C CA . TYR A 1 78 ? 0.944 -2.285 -7.418 1.00 90.44 78 TYR A CA 1
ATOM 603 C C . TYR A 1 78 ? -0.179 -3.309 -7.515 1.00 90.44 78 TYR A C 1
ATOM 605 O O . TYR A 1 78 ? -0.364 -4.101 -6.592 1.00 90.44 78 TYR A O 1
ATOM 613 N N . ASP A 1 79 ? -0.910 -3.310 -8.627 1.00 91.56 79 ASP A N 1
ATOM 614 C CA . ASP A 1 79 ? -1.824 -4.411 -8.917 1.00 91.56 79 ASP A CA 1
ATOM 615 C C . ASP A 1 79 ? -1.045 -5.717 -9.126 1.00 91.56 79 ASP A C 1
ATOM 617 O O . ASP A 1 79 ? 0.136 -5.690 -9.483 1.00 91.56 79 ASP A O 1
ATOM 621 N N . GLU A 1 80 ? -1.709 -6.853 -8.911 1.00 89.44 80 GLU A N 1
ATOM 622 C CA . GLU A 1 80 ? -1.114 -8.194 -9.020 1.00 89.44 80 GLU A CA 1
ATOM 623 C C . GLU A 1 80 ? -0.333 -8.386 -10.332 1.00 89.44 80 GLU A C 1
ATOM 625 O O . GLU A 1 80 ? 0.836 -8.771 -10.308 1.00 89.44 80 GLU A O 1
ATOM 630 N N . ALA A 1 81 ? -0.926 -8.027 -11.474 1.00 85.12 81 ALA A N 1
ATOM 631 C CA . ALA A 1 81 ? -0.315 -8.255 -12.781 1.00 85.12 81 ALA A CA 1
ATOM 632 C C . ALA A 1 81 ? 0.913 -7.363 -13.015 1.00 85.12 81 ALA A C 1
ATOM 634 O O . ALA A 1 81 ? 1.907 -7.802 -13.602 1.00 85.12 81 ALA A O 1
ATOM 635 N N . THR A 1 82 ? 0.864 -6.107 -12.567 1.00 84.88 82 THR A N 1
ATOM 636 C CA . THR A 1 82 ? 2.024 -5.209 -12.608 1.00 84.88 82 THR A CA 1
ATOM 637 C C . THR A 1 82 ? 3.120 -5.699 -11.666 1.00 84.88 82 THR A C 1
ATOM 639 O O . THR A 1 82 ? 4.290 -5.693 -12.051 1.00 84.88 82 THR A O 1
ATOM 642 N N . PHE A 1 83 ? 2.760 -6.160 -10.466 1.00 86.19 83 PHE A N 1
ATOM 643 C CA . PHE A 1 83 ? 3.723 -6.652 -9.489 1.00 86.19 83 PHE A CA 1
ATOM 644 C C . PHE A 1 83 ? 4.464 -7.896 -10.001 1.00 86.19 83 PHE A C 1
ATOM 646 O O . PHE A 1 83 ? 5.692 -7.904 -10.029 1.00 86.19 83 PHE A O 1
ATOM 653 N N . GLU A 1 84 ? 3.744 -8.906 -10.497 1.00 82.38 84 GLU A N 1
ATOM 654 C CA . GLU A 1 84 ? 4.345 -10.130 -11.054 1.00 82.38 84 GLU A CA 1
ATOM 655 C C . GLU A 1 84 ? 5.221 -9.870 -12.289 1.00 82.38 84 GLU A C 1
ATOM 657 O O . GLU A 1 84 ? 6.170 -10.610 -12.560 1.00 82.38 84 GLU A O 1
ATOM 662 N N . ARG A 1 85 ? 4.912 -8.821 -13.061 1.00 77.94 85 ARG A N 1
ATOM 663 C CA . ARG A 1 85 ? 5.707 -8.421 -14.227 1.00 77.94 85 ARG A CA 1
ATOM 664 C C . ARG A 1 85 ? 7.000 -7.711 -13.828 1.00 77.94 85 ARG A C 1
ATOM 666 O O . ARG A 1 85 ? 8.037 -7.948 -14.449 1.00 77.94 85 ARG A O 1
ATOM 673 N N . ASP A 1 86 ? 6.918 -6.804 -12.857 1.00 78.69 86 ASP A N 1
ATOM 674 C CA . ASP A 1 86 ? 7.994 -5.856 -12.547 1.00 78.69 86 ASP A CA 1
ATOM 675 C C . ASP A 1 86 ? 8.903 -6.333 -11.402 1.00 78.69 86 ASP A C 1
ATOM 677 O O . ASP A 1 86 ? 10.042 -5.868 -11.291 1.00 78.69 86 ASP A O 1
ATOM 681 N N . PHE A 1 87 ? 8.444 -7.289 -10.588 1.00 79.50 87 PHE A N 1
ATOM 682 C CA . PHE A 1 87 ? 9.182 -7.834 -9.453 1.00 79.50 87 PHE A CA 1
ATOM 683 C C . PHE A 1 87 ? 9.375 -9.346 -9.595 1.00 79.50 87 PHE A C 1
ATOM 685 O O . PHE A 1 87 ? 8.459 -10.095 -9.913 1.00 79.50 87 PHE A O 1
ATOM 692 N N . MET A 1 88 ? 10.599 -9.804 -9.329 1.00 69.38 88 MET A N 1
ATOM 693 C CA . MET A 1 88 ? 10.934 -11.225 -9.237 1.00 69.38 88 MET A CA 1
ATOM 694 C C . MET A 1 88 ? 11.197 -11.570 -7.773 1.00 69.38 88 MET A C 1
ATOM 696 O O . MET A 1 88 ? 11.882 -10.814 -7.081 1.00 69.38 88 MET A O 1
ATOM 700 N N . ASP A 1 89 ? 10.672 -12.705 -7.305 1.00 61.81 89 ASP A N 1
ATOM 701 C CA . ASP A 1 89 ? 10.973 -13.207 -5.963 1.00 61.81 89 ASP A CA 1
ATOM 702 C C . ASP A 1 89 ? 12.492 -13.406 -5.840 1.00 61.81 89 ASP A C 1
ATOM 704 O O . ASP A 1 89 ? 13.123 -14.065 -6.669 1.00 61.81 89 ASP A O 1
ATOM 708 N N . ALA A 1 90 ? 13.098 -12.771 -4.836 1.00 60.47 90 ALA A N 1
ATOM 709 C CA . ALA A 1 90 ? 14.543 -12.804 -4.644 1.00 60.47 90 ALA A CA 1
ATOM 710 C C . ALA A 1 90 ? 15.033 -14.136 -4.048 1.00 60.47 90 ALA A C 1
ATOM 712 O O . ALA A 1 90 ? 16.245 -14.340 -3.935 1.00 60.47 90 ALA A O 1
ATOM 713 N N . ARG A 1 91 ? 14.125 -15.042 -3.647 1.00 55.97 91 ARG A N 1
ATOM 714 C CA . ARG A 1 91 ? 14.510 -16.370 -3.168 1.00 55.97 91 ARG A CA 1
ATOM 715 C C . ARG A 1 91 ? 15.051 -17.193 -4.340 1.00 55.97 91 ARG A C 1
ATOM 717 O O . ARG A 1 91 ? 14.403 -17.270 -5.385 1.00 55.97 91 ARG A O 1
ATOM 724 N N . PRO A 1 92 ? 16.223 -17.834 -4.193 1.00 50.44 92 PRO A N 1
ATOM 725 C CA . PRO A 1 92 ? 16.713 -18.736 -5.219 1.00 50.44 92 PRO A CA 1
ATOM 726 C C . PRO A 1 92 ? 15.692 -19.868 -5.431 1.00 50.44 92 PRO A C 1
ATOM 728 O O . PRO A 1 92 ? 15.129 -20.372 -4.453 1.00 50.44 92 PRO A O 1
ATOM 731 N N . PRO A 1 93 ? 15.437 -20.292 -6.682 1.00 49.81 93 PRO A N 1
ATOM 732 C CA . PRO A 1 93 ? 14.629 -21.471 -6.943 1.00 49.81 93 PRO A CA 1
ATOM 733 C C . PRO A 1 93 ? 15.386 -22.701 -6.417 1.00 49.81 93 PRO A C 1
ATOM 735 O O . PRO A 1 93 ? 16.239 -23.246 -7.107 1.00 49.81 93 PRO A O 1
ATOM 738 N N . ASN A 1 94 ? 15.051 -23.126 -5.197 1.00 50.69 94 ASN A N 1
ATOM 739 C CA . ASN A 1 94 ? 15.514 -24.335 -4.507 1.00 50.69 94 ASN A CA 1
ATO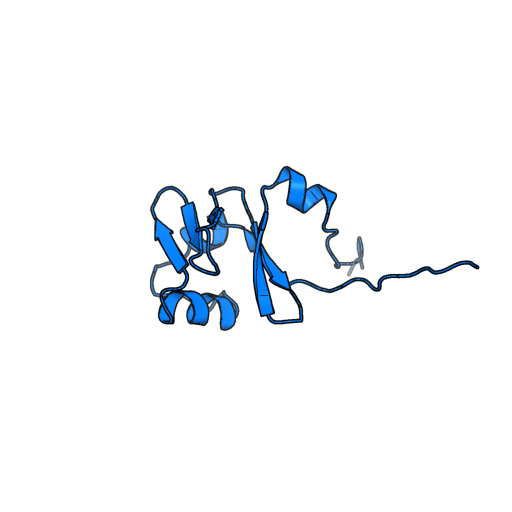M 740 C C . ASN A 1 94 ? 16.995 -24.356 -4.067 1.00 50.69 94 ASN A C 1
ATOM 742 O O . ASN A 1 94 ? 17.887 -24.651 -4.857 1.00 50.69 94 ASN A O 1
ATOM 746 N N . GLU A 1 95 ? 17.239 -24.244 -2.760 1.00 46.62 95 GLU A N 1
ATOM 747 C CA . GLU A 1 95 ? 18.205 -25.135 -2.102 1.00 46.62 95 GLU A CA 1
ATOM 748 C C . GLU A 1 95 ? 17.384 -26.270 -1.463 1.00 46.62 95 GLU A C 1
ATOM 750 O O . GLU A 1 95 ? 16.609 -25.997 -0.546 1.00 46.62 95 GLU A O 1
ATOM 755 N N . PRO A 1 96 ? 17.433 -27.510 -1.983 1.00 55.16 96 PRO A N 1
ATOM 756 C CA . PRO A 1 96 ? 16.853 -28.652 -1.283 1.00 55.16 96 PRO A CA 1
ATOM 757 C C . PRO A 1 96 ? 17.657 -28.940 -0.002 1.00 55.16 96 PRO A C 1
ATOM 759 O O . PRO A 1 96 ? 18.887 -28.950 -0.052 1.00 55.16 96 PRO A O 1
ATOM 762 N N . GLU A 1 97 ? 16.952 -29.159 1.115 1.00 59.94 97 GLU A N 1
ATOM 763 C CA . GLU A 1 97 ? 17.501 -29.690 2.381 1.00 59.94 97 GLU A CA 1
ATOM 764 C C . GLU A 1 97 ? 18.156 -31.072 2.217 1.00 59.94 97 GLU A C 1
ATOM 766 O O . GLU A 1 97 ? 17.645 -31.895 1.415 1.00 59.94 97 GLU A O 1
#

Radius of gyration: 15.29 Å; chains: 1; bounding box: 42×44×42 Å

pLDDT: mean 80.6, std 15.3, range [38.09, 94.44]

Sequence (97 aa):
MGEYIKMPISVEAFQVDQILRSPEDDWSEFPSWLAQIYADGQMIISADGITLLTGPEDAKALRNDYIVRDANGLVGVYDEATFERDFMDARPPNEPE